Protein AF-A0A970V1D6-F1 (afdb_monomer_lite)

Foldseek 3Di:
DWDDDPDDPPDTDDDDDDDDACPDPVNVVVLVVVVVVDPDDDDPHDDDDPVPDDPDDDDDDDDD

Sequence (64 aa):
QSRPTRGQLWQYVFYVDFEGHHQEPQVQQALRALREHCALLKILGSYPAEESYPTARQVSAPFP

Structure (mmCIF, N/CA/C/O backbone):
data_AF-A0A970V1D6-F1
#
_entry.id   AF-A0A970V1D6-F1
#
loop_
_atom_site.group_PDB
_atom_site.id
_atom_site.type_symbol
_atom_site.label_atom_id
_atom_site.label_alt_id
_atom_site.label_comp_id
_atom_site.label_asym_id
_atom_site.label_entity_id
_atom_site.label_seq_id
_atom_site.pdbx_PDB_ins_code
_atom_site.Cartn_x
_atom_site.Cartn_y
_atom_site.Cartn_z
_atom_site.occupancy
_atom_site.B_iso_or_equiv
_atom_site.auth_seq_id
_atom_site.auth_comp_id
_atom_site.auth_asym_id
_atom_site.auth_atom_id
_atom_site.pdbx_PDB_model_num
ATOM 1 N N . GLN A 1 1 ? 1.137 12.214 5.245 1.00 42.94 1 GLN A N 1
ATOM 2 C CA . GLN A 1 1 ? 0.529 13.241 6.133 1.00 42.94 1 GLN A CA 1
ATOM 3 C C . GLN A 1 1 ? -0.656 12.620 6.876 1.00 42.94 1 GLN A C 1
ATOM 5 O O . GLN A 1 1 ? -1.473 11.992 6.215 1.00 42.94 1 GLN A O 1
ATOM 10 N N . SER A 1 2 ? -0.763 12.745 8.207 1.00 43.16 2 SER A N 1
ATOM 11 C CA . SER A 1 2 ? -1.894 12.202 8.983 1.00 43.16 2 SER A CA 1
ATOM 12 C C . SER A 1 2 ? -3.064 13.194 9.004 1.00 43.16 2 SER A C 1
ATOM 14 O O . SER A 1 2 ? -2.946 14.313 9.499 1.00 43.16 2 SER A O 1
ATOM 16 N N . ARG A 1 3 ? -4.208 12.806 8.430 1.00 59.72 3 ARG A N 1
ATOM 17 C CA . ARG A 1 3 ? -5.464 13.569 8.517 1.00 59.72 3 ARG A CA 1
ATOM 18 C C . ARG A 1 3 ? -6.352 12.881 9.567 1.00 59.72 3 ARG A C 1
ATOM 20 O O . ARG A 1 3 ? -6.746 11.742 9.332 1.00 59.72 3 ARG A O 1
ATOM 27 N N . PRO A 1 4 ? -6.648 13.507 10.720 1.00 55.44 4 PRO A N 1
ATOM 28 C CA . PRO A 1 4 ? -7.506 12.899 11.733 1.00 55.44 4 PRO A CA 1
ATOM 29 C C . PRO A 1 4 ? -8.969 12.897 11.267 1.00 55.44 4 PRO A C 1
ATOM 31 O O . PRO A 1 4 ? -9.554 13.953 11.013 1.00 55.44 4 PRO A O 1
ATOM 34 N N . THR A 1 5 ? -9.570 11.714 11.152 1.00 55.44 5 THR A N 1
ATOM 35 C CA . THR A 1 5 ? -10.980 11.553 10.773 1.00 55.44 5 THR A CA 1
ATOM 36 C C . THR A 1 5 ? -11.871 11.865 11.978 1.00 55.44 5 THR A C 1
ATOM 38 O O . THR A 1 5 ? -11.800 11.200 13.011 1.00 55.44 5 THR A O 1
ATOM 41 N N . ARG A 1 6 ? -12.715 12.900 11.871 1.00 55.78 6 ARG A N 1
ATOM 42 C CA . ARG A 1 6 ? -13.686 13.270 12.914 1.00 55.78 6 ARG A CA 1
ATOM 43 C C . ARG A 1 6 ? -14.717 12.145 13.084 1.00 55.78 6 ARG A C 1
ATOM 45 O O . ARG A 1 6 ? -15.603 12.015 12.248 1.00 55.78 6 ARG A O 1
ATOM 52 N N . GLY A 1 7 ? -14.617 11.364 14.164 1.00 56.50 7 GLY A N 1
ATOM 53 C CA . GLY A 1 7 ? -15.734 10.545 14.665 1.00 56.50 7 GLY A CA 1
ATOM 54 C C . GLY A 1 7 ? -15.448 9.080 15.013 1.00 56.50 7 GLY A C 1
ATOM 55 O O . GLY A 1 7 ? -16.326 8.428 15.568 1.00 56.50 7 GLY A O 1
ATOM 56 N N . GLN A 1 8 ? -14.252 8.553 14.745 1.00 53.06 8 GLN A N 1
ATOM 57 C CA . GLN A 1 8 ? -13.846 7.206 15.171 1.00 53.06 8 GLN A CA 1
ATOM 58 C C . GLN A 1 8 ? -12.451 7.312 15.785 1.00 53.06 8 GLN A C 1
ATOM 60 O O . GLN A 1 8 ? -11.469 7.506 15.067 1.00 53.06 8 GLN A O 1
ATOM 65 N N . LEU A 1 9 ? -12.357 7.255 17.119 1.00 55.53 9 LEU A N 1
ATOM 66 C CA . LEU A 1 9 ? -11.057 7.138 17.779 1.00 55.53 9 LEU A CA 1
ATOM 67 C C . LEU A 1 9 ? -10.320 5.928 17.166 1.00 55.53 9 LEU A C 1
ATOM 69 O O . LEU A 1 9 ? -10.913 4.862 17.022 1.00 55.53 9 LEU A O 1
ATOM 73 N N . TRP A 1 10 ? -9.038 6.112 16.834 1.00 61.12 10 TRP A N 1
ATOM 74 C CA . TRP A 1 10 ? -8.065 5.078 16.425 1.00 61.12 10 TRP A CA 1
ATOM 75 C C . TRP A 1 10 ? -7.988 4.653 14.952 1.00 61.12 10 TRP A C 1
ATOM 77 O O . TRP A 1 10 ? -7.162 3.799 14.635 1.00 61.12 10 TRP A O 1
ATOM 87 N N . GLN A 1 11 ? -8.744 5.248 14.026 1.00 66.50 11 GLN A N 1
ATOM 88 C CA . GLN A 1 11 ? -8.555 4.960 12.596 1.00 66.50 11 GLN A CA 1
ATOM 89 C C . GLN A 1 11 ? -7.678 6.015 11.917 1.00 66.50 11 GLN A C 1
ATOM 91 O O . GLN A 1 11 ? -8.031 7.194 11.853 1.00 66.50 11 GLN A O 1
ATOM 96 N N . TYR A 1 12 ? -6.540 5.576 11.380 1.00 74.62 12 TYR A N 1
ATOM 97 C CA . TYR A 1 12 ? -5.608 6.415 10.633 1.00 74.62 12 TYR A CA 1
ATOM 98 C C . TYR A 1 12 ? -5.657 6.060 9.152 1.00 74.62 12 TYR A C 1
ATOM 100 O O . TYR A 1 12 ? -5.520 4.898 8.777 1.00 74.62 12 TYR A O 1
ATOM 108 N N . VAL A 1 13 ? -5.832 7.079 8.313 1.00 82.25 13 VAL A N 1
ATOM 109 C CA . VAL A 1 13 ? -5.738 6.951 6.857 1.00 82.25 13 VAL A CA 1
ATOM 110 C C . VAL A 1 13 ? -4.442 7.605 6.408 1.00 82.25 13 VAL A C 1
ATOM 112 O O . VAL A 1 13 ? -4.172 8.765 6.736 1.00 82.25 13 VAL A O 1
ATOM 115 N N . PHE A 1 14 ? -3.653 6.856 5.648 1.00 83.75 14 PHE A N 1
ATOM 116 C CA . PHE A 1 14 ? -2.406 7.323 5.063 1.00 83.75 14 PHE A CA 1
ATOM 117 C C . PHE A 1 14 ? -2.556 7.409 3.548 1.00 83.75 14 PHE A C 1
ATOM 119 O O . PHE A 1 14 ? -3.107 6.511 2.917 1.00 83.75 14 PHE A O 1
ATOM 126 N N . TYR A 1 15 ? -2.043 8.499 2.987 1.00 84.56 15 TYR A N 1
ATOM 127 C CA . TYR A 1 15 ? -1.809 8.648 1.556 1.00 84.56 15 TYR A CA 1
ATOM 128 C C . TYR A 1 15 ? -0.300 8.591 1.350 1.00 84.56 15 TYR A C 1
ATOM 130 O O . TYR A 1 15 ? 0.435 9.313 2.037 1.00 84.56 15 TYR A O 1
ATOM 138 N N . VAL A 1 16 ? 0.137 7.685 0.480 1.00 83.81 16 VAL A N 1
ATOM 139 C CA . VAL A 1 16 ? 1.543 7.424 0.178 1.00 83.81 16 VAL A CA 1
ATOM 140 C C . VAL A 1 16 ? 1.662 7.273 -1.328 1.00 83.81 16 VAL A C 1
ATOM 142 O O . VAL A 1 16 ? 0.976 6.433 -1.907 1.00 83.81 16 VAL A O 1
ATOM 145 N N . ASP A 1 17 ? 2.557 8.058 -1.908 1.00 83.88 17 ASP A N 1
ATOM 146 C CA . ASP A 1 17 ? 3.011 7.907 -3.282 1.00 83.88 17 ASP A CA 1
ATOM 147 C C . ASP A 1 17 ? 4.445 7.371 -3.234 1.00 83.88 17 ASP A C 1
ATOM 149 O O . ASP A 1 17 ? 5.221 7.722 -2.340 1.00 83.88 17 ASP A O 1
ATOM 153 N N . PHE A 1 18 ? 4.784 6.482 -4.158 1.00 82.81 18 PHE A N 1
ATOM 154 C CA . PHE A 1 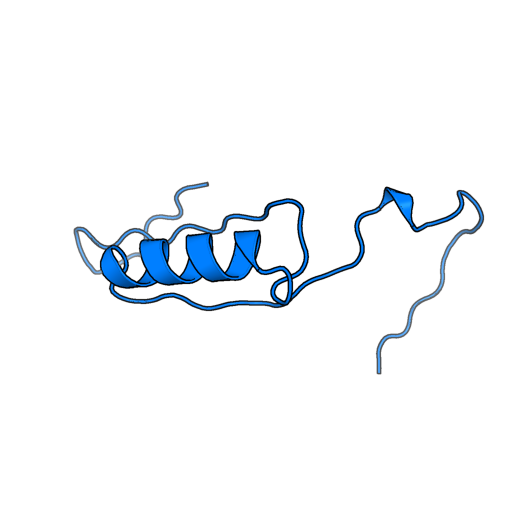18 ? 6.117 5.903 -4.281 1.00 82.81 18 PHE A CA 1
ATOM 155 C C . PHE A 1 18 ? 6.445 5.700 -5.759 1.00 82.81 18 PHE A C 1
ATOM 157 O O . PHE A 1 18 ? 5.550 5.628 -6.602 1.00 82.81 18 PHE A O 1
ATOM 164 N N . GLU A 1 19 ? 7.734 5.625 -6.071 1.00 84.06 19 GLU A N 1
ATOM 165 C CA . GLU A 1 19 ? 8.206 5.384 -7.431 1.00 84.06 19 GLU A CA 1
ATOM 166 C C . GLU A 1 19 ? 8.012 3.913 -7.813 1.00 84.06 19 GLU A C 1
ATOM 168 O O . GLU A 1 19 ? 8.410 3.008 -7.079 1.00 84.06 19 GLU A O 1
ATOM 173 N N . GLY A 1 20 ? 7.387 3.684 -8.967 1.00 81.50 20 GLY A N 1
ATOM 174 C CA . GLY A 1 20 ? 7.138 2.353 -9.513 1.00 81.50 20 GLY A CA 1
ATOM 175 C C . GLY A 1 20 ? 5.705 2.176 -10.003 1.00 81.50 20 GLY A C 1
ATOM 176 O O . GLY A 1 20 ? 4.744 2.737 -9.467 1.00 81.50 20 GLY A O 1
ATOM 177 N N . HIS A 1 21 ? 5.539 1.378 -11.050 1.00 80.69 21 HIS A N 1
ATOM 178 C CA . HIS A 1 21 ? 4.229 1.060 -11.595 1.00 80.69 21 HIS A CA 1
ATOM 179 C C . HIS A 1 21 ? 3.581 -0.087 -10.810 1.00 80.69 21 HIS A C 1
ATOM 181 O O . HIS A 1 21 ? 4.231 -1.070 -10.462 1.00 80.69 21 HIS A O 1
ATOM 187 N N . HIS A 1 22 ? 2.262 -0.041 -10.595 1.00 80.06 22 HIS A N 1
ATOM 188 C CA . HIS A 1 22 ? 1.539 -1.099 -9.864 1.00 80.06 22 HIS A CA 1
ATOM 189 C C . HIS A 1 22 ? 1.631 -2.501 -10.512 1.00 80.06 22 HIS A C 1
ATOM 191 O O . HIS A 1 22 ? 1.254 -3.500 -9.898 1.00 80.06 22 HIS A O 1
ATOM 197 N N . GLN A 1 23 ? 2.090 -2.583 -11.764 1.00 81.38 23 GLN A N 1
ATOM 198 C CA . GLN A 1 23 ? 2.318 -3.840 -12.487 1.00 81.38 23 GLN A CA 1
ATOM 199 C C . GLN A 1 23 ? 3.710 -4.430 -12.251 1.00 81.38 23 GLN A C 1
ATOM 201 O O . GLN A 1 23 ? 3.934 -5.591 -12.588 1.00 81.38 23 GLN A O 1
ATOM 206 N N . GLU A 1 24 ? 4.642 -3.668 -11.680 1.00 87.69 24 GLU A N 1
ATOM 207 C CA . GLU A 1 24 ? 5.982 -4.168 -11.410 1.00 87.69 24 GLU A CA 1
ATOM 208 C C . GLU A 1 24 ? 5.952 -5.232 -10.301 1.00 87.69 24 GLU A C 1
ATOM 210 O O . GLU A 1 24 ? 5.277 -5.044 -9.281 1.00 87.69 24 GLU A O 1
ATOM 215 N N . PRO A 1 25 ? 6.698 -6.344 -10.444 1.00 88.69 25 PRO A N 1
ATOM 216 C CA . PRO A 1 25 ? 6.667 -7.439 -9.474 1.00 88.69 25 PRO A CA 1
ATOM 217 C C . PRO A 1 25 ? 7.025 -7.002 -8.048 1.00 88.69 25 PRO A C 1
ATOM 219 O O . PRO A 1 25 ? 6.409 -7.459 -7.085 1.00 88.69 25 PRO A O 1
ATOM 222 N N . GLN A 1 26 ? 7.988 -6.084 -7.914 1.00 89.56 26 GLN A N 1
ATOM 223 C CA . GLN A 1 26 ? 8.435 -5.559 -6.621 1.00 89.56 26 GLN A CA 1
ATOM 224 C C . GLN A 1 26 ? 7.324 -4.756 -5.931 1.00 89.56 26 GLN A C 1
ATOM 226 O O . GLN A 1 26 ? 7.035 -4.963 -4.751 1.00 89.56 26 GLN A O 1
ATOM 231 N N . VAL A 1 27 ? 6.632 -3.904 -6.693 1.00 89.56 27 VAL A N 1
ATOM 232 C CA . VAL A 1 27 ? 5.503 -3.104 -6.209 1.00 89.56 27 VAL A CA 1
ATOM 233 C C . VAL A 1 27 ? 4.338 -4.000 -5.798 1.00 89.56 27 VAL A C 1
ATOM 235 O O . VAL A 1 27 ? 3.753 -3.816 -4.731 1.00 89.56 27 VAL A O 1
ATOM 238 N N . GLN A 1 28 ? 4.023 -5.022 -6.595 1.00 90.50 28 GLN A N 1
ATOM 239 C CA . GLN A 1 28 ? 2.969 -5.977 -6.252 1.00 90.50 28 GLN A CA 1
ATOM 240 C C . GLN A 1 28 ? 3.264 -6.734 -4.957 1.00 90.50 28 GLN A C 1
ATOM 242 O O . GLN A 1 28 ? 2.351 -6.956 -4.159 1.00 90.50 28 GLN A O 1
ATOM 247 N N . GLN A 1 29 ? 4.520 -7.122 -4.729 1.00 91.88 29 GLN A N 1
ATOM 248 C CA . GLN A 1 29 ? 4.920 -7.792 -3.495 1.00 91.88 29 GLN A CA 1
ATOM 249 C C . GLN A 1 29 ? 4.756 -6.870 -2.279 1.00 91.88 29 GLN A C 1
ATOM 251 O O . GLN A 1 29 ? 4.177 -7.288 -1.274 1.00 91.88 29 GLN A O 1
ATOM 256 N N . ALA A 1 30 ? 5.169 -5.605 -2.393 1.00 90.06 30 ALA A N 1
ATOM 257 C CA . ALA A 1 30 ? 4.981 -4.604 -1.343 1.00 90.06 30 ALA A CA 1
ATOM 258 C C . ALA A 1 30 ? 3.492 -4.340 -1.049 1.00 90.06 30 ALA A C 1
ATOM 260 O O . ALA A 1 30 ? 3.080 -4.317 0.112 1.00 90.06 30 ALA A O 1
ATOM 261 N N . LEU A 1 31 ? 2.657 -4.215 -2.087 1.00 89.00 31 LEU A N 1
ATOM 262 C CA . LEU A 1 31 ? 1.209 -4.028 -1.942 1.00 89.00 31 LEU A CA 1
ATOM 263 C C . LEU A 1 31 ? 0.529 -5.229 -1.270 1.00 89.00 31 LEU A C 1
ATOM 265 O O . LEU A 1 31 ? -0.392 -5.038 -0.475 1.00 89.00 31 LEU A O 1
ATOM 269 N N . ARG A 1 32 ? 0.974 -6.461 -1.561 1.00 90.56 32 ARG A N 1
ATOM 270 C CA . ARG A 1 32 ? 0.473 -7.671 -0.885 1.00 90.56 32 ARG A CA 1
ATOM 271 C C . ARG A 1 32 ? 0.808 -7.656 0.601 1.00 90.56 32 ARG A C 1
ATOM 273 O O . ARG A 1 32 ? -0.101 -7.841 1.401 1.00 90.56 32 ARG A O 1
ATOM 280 N N . ALA A 1 33 ? 2.056 -7.359 0.958 1.00 91.00 33 ALA A N 1
ATOM 281 C CA . ALA A 1 33 ? 2.465 -7.244 2.357 1.00 91.00 33 ALA A CA 1
ATOM 282 C C . ALA A 1 33 ? 1.672 -6.146 3.092 1.00 91.00 33 ALA A C 1
ATOM 284 O O . ALA A 1 33 ? 1.149 -6.368 4.181 1.00 91.00 33 ALA A O 1
ATOM 285 N N . LEU A 1 34 ? 1.484 -4.976 2.470 1.00 88.69 34 LEU A N 1
ATOM 286 C CA . LEU A 1 34 ? 0.688 -3.886 3.051 1.00 88.69 34 LEU A CA 1
ATOM 287 C C . LEU A 1 34 ? -0.774 -4.272 3.292 1.00 88.69 34 LEU A C 1
ATOM 289 O O . LEU A 1 34 ? -1.374 -3.831 4.273 1.00 88.69 34 LEU A O 1
ATOM 293 N N . ARG A 1 35 ? -1.350 -5.102 2.418 1.00 87.75 35 ARG A N 1
ATOM 294 C CA . ARG A 1 35 ? -2.738 -5.560 2.533 1.00 87.75 35 ARG A CA 1
ATOM 295 C C . ARG A 1 35 ? -2.978 -6.426 3.772 1.00 87.75 35 ARG A C 1
ATOM 297 O O . ARG A 1 35 ? -4.097 -6.432 4.268 1.00 87.75 35 ARG A O 1
ATOM 304 N N . GLU A 1 36 ? -1.959 -7.107 4.290 1.00 89.94 36 GLU A N 1
ATOM 305 C CA . GLU A 1 36 ? -2.058 -7.898 5.529 1.00 89.94 36 GLU A CA 1
ATOM 306 C C . GLU A 1 36 ? -2.071 -7.017 6.788 1.00 89.94 36 GLU A C 1
ATOM 308 O 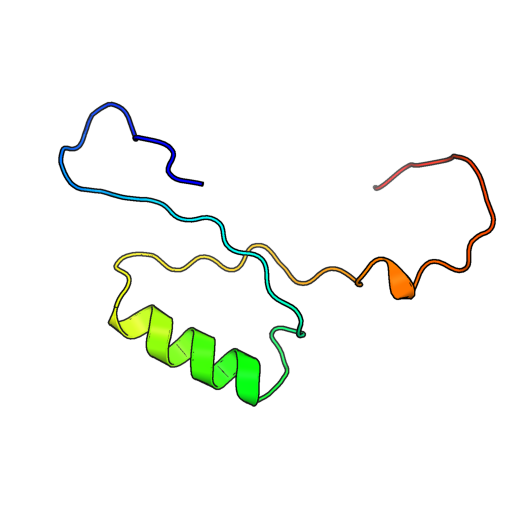O . GLU A 1 36 ? -2.643 -7.391 7.809 1.00 89.94 36 GLU A O 1
ATOM 313 N N . HIS A 1 37 ? -1.490 -5.817 6.707 1.00 86.38 37 HIS A N 1
ATOM 314 C CA . HIS A 1 37 ? -1.386 -4.876 7.826 1.00 86.38 37 HIS A CA 1
ATOM 315 C C . HIS A 1 37 ? -2.461 -3.778 7.823 1.00 86.38 37 HIS A C 1
ATOM 317 O O . HIS A 1 37 ? -2.583 -3.032 8.795 1.00 86.38 37 HIS A O 1
ATOM 323 N N . CYS A 1 38 ? -3.240 -3.658 6.746 1.00 85.25 38 CYS A N 1
ATOM 324 C CA . CYS A 1 38 ? -4.214 -2.585 6.558 1.00 85.25 38 CYS A CA 1
ATOM 325 C C . CYS A 1 38 ? -5.638 -3.141 6.459 1.00 85.25 38 CYS A C 1
ATOM 327 O O . CYS A 1 38 ? -5.923 -3.983 5.615 1.00 85.25 38 CYS A O 1
ATOM 329 N N . ALA A 1 39 ? -6.570 -2.593 7.244 1.00 85.06 39 ALA A N 1
ATOM 330 C CA . ALA A 1 39 ? -7.991 -2.940 7.128 1.00 85.06 39 ALA A CA 1
ATOM 331 C C . ALA A 1 39 ? -8.597 -2.523 5.772 1.00 85.06 39 ALA A C 1
ATOM 333 O O . ALA A 1 39 ? -9.521 -3.160 5.270 1.00 85.06 39 ALA A O 1
ATOM 334 N N . LEU A 1 40 ? -8.071 -1.450 5.175 1.00 83.94 40 LEU A N 1
ATOM 335 C CA . LEU A 1 40 ? -8.478 -0.945 3.871 1.00 83.94 40 LEU A CA 1
ATOM 336 C C . LEU A 1 40 ? -7.233 -0.506 3.097 1.00 83.94 40 LEU A C 1
ATOM 338 O O . LEU A 1 40 ? -6.496 0.364 3.552 1.00 83.94 40 LEU A O 1
ATOM 342 N N . LEU A 1 41 ? -7.032 -1.075 1.909 1.00 87.81 41 LEU A N 1
ATOM 343 C CA . LEU A 1 41 ? -6.014 -0.638 0.956 1.00 87.81 41 LEU A CA 1
ATOM 344 C C . LEU A 1 41 ? -6.701 -0.288 -0.365 1.00 87.81 41 LEU A C 1
ATOM 346 O O . LEU A 1 41 ? -7.333 -1.149 -0.983 1.00 87.81 41 LEU A O 1
ATOM 350 N N . LYS A 1 42 ? -6.577 0.971 -0.795 1.00 87.62 42 LYS A N 1
ATOM 351 C CA . LYS A 1 42 ? -7.128 1.468 -2.060 1.00 87.62 42 LYS A CA 1
ATOM 352 C C . LYS A 1 42 ? -6.003 2.008 -2.937 1.00 87.62 42 LYS A C 1
ATOM 354 O O . LYS A 1 42 ? -5.295 2.921 -2.533 1.00 87.62 42 LYS A O 1
ATOM 359 N N . ILE A 1 43 ? -5.883 1.462 -4.144 1.00 87.44 43 ILE A N 1
ATOM 360 C CA . ILE A 1 43 ? -4.960 1.952 -5.172 1.00 87.44 43 ILE A CA 1
ATOM 361 C C . ILE A 1 43 ? -5.694 3.042 -5.954 1.00 87.44 43 ILE A C 1
ATOM 363 O O . ILE A 1 43 ? -6.765 2.784 -6.503 1.00 87.44 43 ILE A O 1
ATOM 367 N N . LEU A 1 44 ? -5.155 4.262 -5.955 1.00 85.75 44 LEU A N 1
ATOM 368 C CA . LEU A 1 44 ? -5.759 5.402 -6.658 1.00 85.75 44 LEU A CA 1
ATOM 369 C C . LEU A 1 44 ? -5.363 5.458 -8.140 1.00 85.75 44 LEU A C 1
ATOM 371 O O . LEU A 1 44 ? -6.107 6.007 -8.945 1.00 85.75 44 LEU A O 1
ATOM 375 N N . GLY A 1 45 ? -4.237 4.846 -8.500 1.00 82.81 45 GLY A N 1
ATOM 376 C CA . GLY A 1 45 ? -3.725 4.768 -9.864 1.00 82.81 45 GLY A CA 1
ATOM 377 C C . GLY A 1 45 ? -2.202 4.855 -9.882 1.00 82.81 45 GLY A C 1
ATOM 378 O O . GLY A 1 45 ? -1.578 5.088 -8.850 1.00 82.81 45 GLY A O 1
ATOM 379 N N . SER A 1 46 ? -1.613 4.663 -11.057 1.00 81.50 46 SER A N 1
ATOM 380 C CA . SER A 1 46 ? -0.211 4.984 -11.332 1.00 81.50 46 SER A CA 1
ATOM 381 C C . SER A 1 46 ? -0.199 6.124 -12.344 1.00 81.50 46 SER A C 1
ATOM 383 O O . SER A 1 46 ? -0.949 6.077 -13.319 1.00 81.50 46 SER A O 1
ATOM 385 N N . TYR A 1 47 ? 0.616 7.146 -12.110 1.00 81.50 47 TYR A N 1
ATOM 386 C CA . TYR A 1 47 ? 0.801 8.265 -13.030 1.00 81.50 47 TYR A CA 1
ATOM 387 C C . TYR A 1 47 ? 2.267 8.316 -13.484 1.00 81.50 47 TYR A C 1
ATOM 389 O O . TYR A 1 47 ? 3.144 7.865 -12.744 1.00 81.50 47 TYR A O 1
ATOM 397 N N . PRO A 1 48 ? 2.552 8.813 -14.700 1.00 77.56 48 PRO A N 1
ATOM 398 C CA . PRO A 1 48 ? 3.925 8.982 -15.157 1.00 77.56 48 PRO A CA 1
ATOM 399 C C . PRO A 1 48 ? 4.652 10.001 -14.272 1.00 77.56 48 PRO A C 1
ATOM 401 O O . PRO A 1 48 ? 4.123 11.079 -13.995 1.00 77.56 48 PRO A O 1
ATOM 404 N N . ALA A 1 49 ? 5.860 9.650 -13.830 1.00 74.56 49 ALA A N 1
ATOM 405 C CA . ALA A 1 49 ? 6.722 10.554 -13.078 1.00 74.56 49 ALA A CA 1
ATOM 406 C C . ALA A 1 49 ? 7.101 11.771 -13.939 1.00 74.56 49 ALA A C 1
ATOM 408 O O . ALA A 1 49 ? 7.227 11.658 -15.162 1.00 74.56 49 ALA A O 1
ATOM 409 N N . GLU A 1 50 ? 7.297 12.933 -13.304 1.00 65.12 50 GLU A N 1
ATOM 410 C CA . GLU A 1 50 ? 7.534 14.198 -14.016 1.00 65.12 50 GLU A CA 1
ATOM 411 C C . GLU A 1 50 ? 8.754 14.181 -14.951 1.00 65.12 50 GLU A C 1
ATOM 413 O O . GLU A 1 50 ? 8.802 14.946 -15.910 1.00 65.12 50 GLU A O 1
ATOM 418 N N . GLU A 1 51 ? 9.698 13.262 -14.746 1.00 56.31 51 GLU A N 1
ATOM 419 C CA . GLU A 1 51 ? 10.868 13.073 -15.611 1.00 56.31 51 GLU A CA 1
ATOM 420 C C . GLU A 1 51 ? 10.499 12.697 -17.064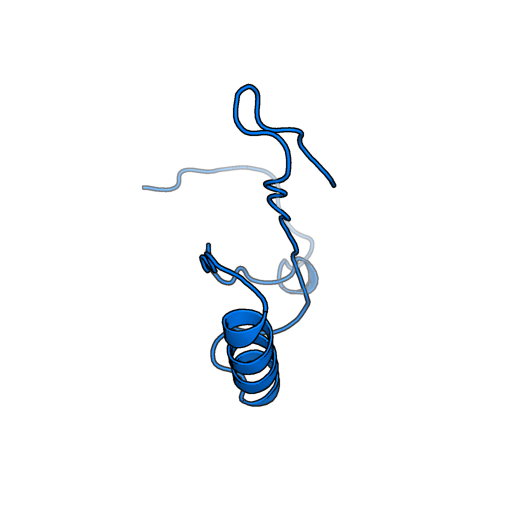 1.00 56.31 51 GLU A C 1
ATOM 422 O O . GLU A 1 51 ? 11.297 12.871 -17.983 1.00 56.31 51 GLU A O 1
ATOM 427 N N . SER A 1 52 ? 9.264 12.234 -17.301 1.00 52.12 52 SER A N 1
ATOM 428 C CA . SER A 1 52 ? 8.740 11.942 -18.644 1.00 52.12 52 SER A CA 1
ATOM 429 C C . SER A 1 52 ? 8.114 13.146 -19.357 1.00 52.12 52 SER A C 1
ATOM 431 O O . SER A 1 52 ? 7.725 13.012 -20.519 1.00 52.12 52 SER A O 1
ATOM 433 N N . TYR A 1 53 ? 8.007 1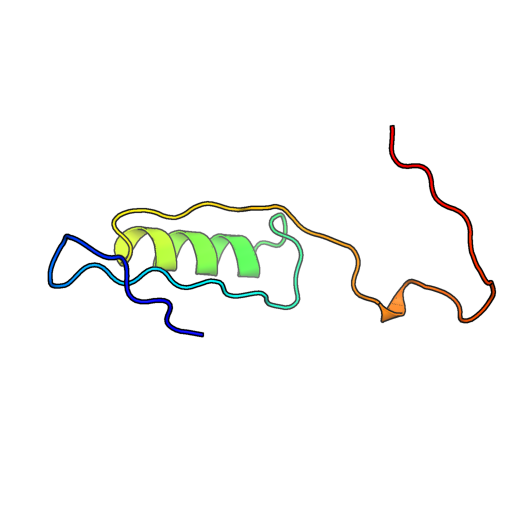4.318 -18.718 1.00 54.81 53 TYR A N 1
ATOM 434 C CA . TYR A 1 53 ? 7.663 15.545 -19.436 1.00 54.81 53 TYR A CA 1
ATOM 435 C C . TYR A 1 53 ? 8.953 16.140 -20.008 1.00 54.81 53 TYR A C 1
ATOM 437 O O . TYR A 1 53 ? 9.732 16.732 -19.255 1.00 54.81 53 TYR A O 1
ATOM 445 N N . PRO A 1 54 ? 9.220 16.048 -21.328 1.00 54.03 54 PRO A N 1
ATOM 446 C CA . PRO A 1 54 ? 10.244 16.897 -21.910 1.00 54.03 54 PRO A CA 1
ATOM 447 C C . PRO A 1 54 ? 9.870 18.339 -21.559 1.00 54.03 54 PRO A C 1
ATOM 449 O O . PRO A 1 54 ? 8.743 18.770 -21.803 1.00 54.03 54 PRO A O 1
ATOM 452 N N . THR A 1 55 ? 10.796 19.067 -20.934 1.00 53.38 55 THR A N 1
ATOM 453 C CA . THR A 1 55 ? 10.661 20.499 -20.648 1.00 53.38 55 THR A CA 1
ATOM 454 C C . THR A 1 55 ? 10.421 21.239 -21.962 1.00 53.38 55 THR A C 1
ATOM 456 O O . THR A 1 55 ? 11.362 21.625 -22.645 1.00 53.38 55 THR A O 1
ATOM 459 N N . ALA A 1 56 ? 9.157 21.361 -22.362 1.00 55.94 56 ALA A N 1
ATOM 460 C CA . ALA A 1 56 ? 8.660 22.208 -23.437 1.00 55.94 56 ALA A CA 1
ATOM 461 C C . ALA A 1 56 ? 7.148 21.996 -23.610 1.00 55.94 56 ALA A C 1
ATOM 463 O O . ALA A 1 56 ? 6.709 21.269 -24.498 1.00 55.94 56 ALA A O 1
ATOM 464 N N . ARG A 1 57 ? 6.348 22.720 -22.825 1.00 47.69 57 ARG A N 1
ATOM 465 C CA . ARG A 1 57 ? 5.450 23.786 -23.316 1.00 47.69 57 ARG A CA 1
ATOM 466 C C . ARG A 1 57 ? 4.285 23.999 -22.357 1.00 47.69 57 ARG A C 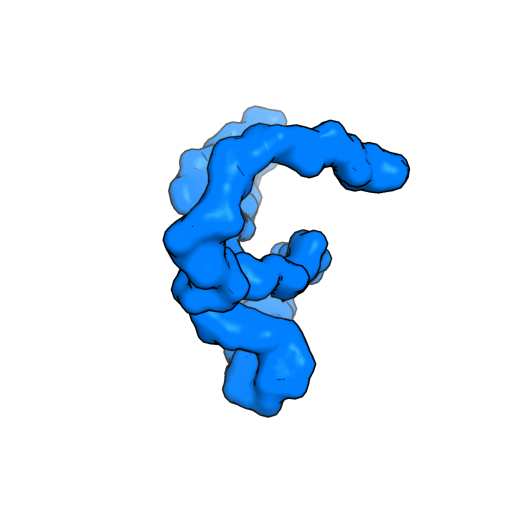1
ATOM 468 O O . ARG A 1 57 ? 3.528 23.096 -22.031 1.00 47.69 57 ARG A O 1
ATOM 475 N N . GLN A 1 58 ? 4.168 25.264 -21.969 1.00 57.09 58 GLN A N 1
ATOM 476 C CA . GLN A 1 58 ? 2.944 25.943 -21.572 1.00 57.09 58 GLN A CA 1
ATOM 477 C C . GLN A 1 58 ? 1.649 25.273 -22.061 1.00 57.09 58 GLN A C 1
ATOM 479 O O . GLN A 1 58 ? 1.441 25.119 -23.259 1.00 57.09 58 GLN A O 1
ATOM 484 N N . VAL A 1 59 ? 0.761 25.048 -21.091 1.00 62.50 59 VAL A N 1
ATOM 485 C CA . VAL A 1 59 ? -0.683 25.326 -21.129 1.00 62.50 59 VAL A CA 1
ATOM 486 C C . VAL A 1 59 ? -1.461 24.773 -22.330 1.00 62.50 59 VAL A C 1
ATOM 488 O O . VAL A 1 59 ? -1.530 25.389 -23.387 1.00 62.50 59 VAL A O 1
ATOM 491 N N . SER A 1 60 ? -2.197 23.686 -22.108 1.00 46.38 60 SER A N 1
ATOM 492 C CA . SER A 1 60 ? -3.660 23.650 -22.297 1.00 46.38 60 SER A CA 1
ATOM 493 C C . SER A 1 60 ? -4.197 22.256 -21.968 1.00 46.38 60 SER A C 1
ATOM 495 O O . SER A 1 60 ? -3.908 21.277 -22.645 1.00 46.38 60 SER A O 1
ATOM 497 N N . ALA A 1 61 ? -4.994 22.176 -20.903 1.00 56.22 61 ALA A N 1
ATOM 498 C CA . ALA A 1 61 ? -5.959 21.094 -20.730 1.00 56.22 61 ALA A CA 1
ATOM 499 C C . ALA A 1 61 ? -7.057 21.231 -21.820 1.00 56.22 61 ALA A C 1
ATOM 501 O O . ALA A 1 61 ? -7.243 22.339 -22.337 1.00 56.22 61 ALA A O 1
ATOM 502 N N . PRO A 1 62 ? -7.783 20.157 -22.180 1.00 50.00 62 PRO A N 1
ATOM 503 C CA . PRO A 1 62 ? -8.720 19.540 -21.243 1.00 50.00 62 PRO A CA 1
ATOM 504 C C . PRO A 1 62 ? -8.593 18.010 -21.167 1.00 50.00 62 PRO A C 1
ATOM 506 O O . PRO A 1 62 ? -8.405 17.328 -22.170 1.00 50.00 62 PRO A O 1
ATOM 509 N N . PHE A 1 63 ? -8.726 17.472 -19.954 1.00 45.28 63 PHE A N 1
ATOM 510 C CA . PHE A 1 63 ? -9.090 16.067 -19.760 1.00 45.28 63 PHE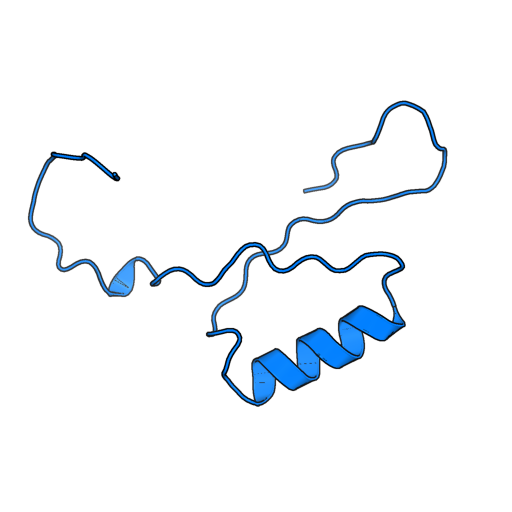 A CA 1
ATOM 511 C C . PHE A 1 63 ? -10.585 15.888 -20.113 1.00 45.28 63 PHE A C 1
ATOM 513 O O . PHE A 1 63 ? -11.351 16.821 -19.849 1.00 45.28 63 PHE A O 1
ATOM 520 N N . PRO A 1 64 ? -10.988 14.756 -20.723 1.00 57.38 64 PRO A N 1
ATOM 521 C CA . PRO A 1 64 ? -12.379 14.464 -21.082 1.00 57.38 64 PRO A CA 1
ATOM 522 C C . PRO A 1 64 ? -13.290 14.211 -19.873 1.00 57.38 64 PRO A C 1
ATOM 524 O O . PRO A 1 64 ? -12.775 13.800 -18.807 1.00 57.38 64 PRO A O 1
#

Secondary structure (DSSP, 8-state):
--EE-TT-TT-EE-----SS-TTSHHHHHHHHHHHHH-S----------GGGS-S---------

pLDDT: mean 72.73, std 15.82, range [42.94, 91.88]

Radius of gyration: 16.57 Å; chains: 1; bounding box: 27×34×41 Å